Protein AF-A0A0J6T4A1-F1 (afdb_monomer_lite)

Foldseek 3Di:
DDLDDDPPLCVLQSVLQVVLCVVCVPAAEDTDALVCLVVSLVVCVVVVGLEYEQEAAASGLLSLQVSCVSCVVVNRQYEREYEAYHVDAREHDLDPSYAYEYEHAQLHPDDDSSHHHNYHYQHFAAQPPPPSSRSCQSVRPLNSVLSSVSRVDDPDDDPVSNVSSVVRNVD

pLDDT: mean 74.88, std 16.78, range [32.41, 94.25]

Sequence (171 aa):
MRGYGGTMTSSGIDEIGRKLQKQMPERPIMVGNWEDWEFFVADALANRAARVVLVGFSKGSEAAAQAAGELASRQIRVKVIGLDPFCMAPVVARLPEIEAINFYRNSCGSVADGTMAGAENVRLGDTGSGLSDHLAVQHDPAVQALVVEAALGGASDDPTREKRAQRLSRR

Organism: NCBI:txid1187852

Radius of gyration: 14.76 Å; chains: 1; bounding box: 34×33×44 Å

InterPro domains:
  IPR029058 Alpha/Beta hydrolase fold [SSF53474] (48-98)

Secondary structure (DSSP, 8-state):
------TGGGHHHHHHHHHHHHH-TTS-EEE--GGGHHHHHHHHHHTT-SEEEEEEEETHHHHHHHHHHHHHHTT-EEEEEEEEESSS--B----TTEEEEEEE--TT-SSS-S--BTSEEEEPPP---SS-HHHHTTT-HHHHHHHHHHHHS-TT--HHHHHHHHHHTT-

Structure (mmCIF, N/CA/C/O backbone):
data_AF-A0A0J6T4A1-F1
#
_entry.id   AF-A0A0J6T4A1-F1
#
loop_
_atom_site.group_PDB
_atom_site.id
_atom_site.type_symbol
_atom_site.label_atom_id
_atom_site.label_alt_id
_atom_site.label_comp_id
_atom_site.label_asym_id
_atom_site.label_entity_id
_atom_site.label_seq_id
_atom_site.pdbx_PDB_ins_code
_atom_site.Cartn_x
_atom_site.Cartn_y
_atom_site.Cartn_z
_atom_site.occupancy
_atom_site.B_iso_or_equiv
_atom_site.auth_seq_id
_atom_site.auth_comp_id
_atom_site.auth_asym_id
_atom_site.auth_atom_id
_atom_site.pdbx_PDB_model_num
ATOM 1 N N . MET A 1 1 ? 9.909 8.439 17.244 1.00 35.44 1 MET A N 1
ATOM 2 C CA . MET A 1 1 ? 9.821 7.056 16.729 1.00 35.44 1 MET A CA 1
ATOM 3 C C . MET A 1 1 ? 10.889 6.859 15.670 1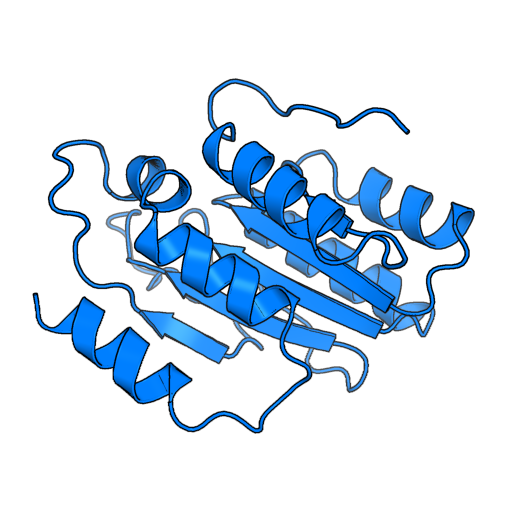.00 35.44 1 MET A C 1
ATOM 5 O O . MET A 1 1 ? 11.153 7.791 14.919 1.00 35.44 1 MET A O 1
ATOM 9 N N . ARG A 1 2 ? 11.558 5.703 15.675 1.00 32.41 2 ARG A N 1
ATOM 10 C CA . ARG A 1 2 ? 12.608 5.346 14.712 1.00 32.41 2 ARG A CA 1
ATOM 11 C C . ARG A 1 2 ? 11.931 4.905 13.413 1.00 32.41 2 ARG A C 1
ATOM 13 O O . ARG A 1 2 ? 11.117 3.993 13.450 1.00 32.41 2 ARG A O 1
ATOM 20 N N . GLY A 1 3 ? 12.247 5.559 12.295 1.00 32.62 3 GLY A N 1
ATOM 21 C CA . GLY A 1 3 ? 11.987 4.979 10.979 1.00 32.62 3 GLY A CA 1
ATOM 22 C C . GLY A 1 3 ? 12.895 3.764 10.842 1.00 32.62 3 GLY A C 1
ATOM 23 O O . GLY A 1 3 ? 14.116 3.914 10.902 1.00 32.62 3 GLY A O 1
ATOM 24 N N . TYR A 1 4 ? 12.310 2.574 10.777 1.00 43.16 4 TYR A N 1
ATOM 25 C CA . TYR A 1 4 ? 13.067 1.335 10.686 1.00 43.16 4 TYR A CA 1
ATOM 26 C C . TYR A 1 4 ? 13.262 0.993 9.215 1.00 43.16 4 TYR A C 1
ATOM 28 O O . TYR A 1 4 ? 12.321 0.643 8.515 1.00 43.16 4 TYR A O 1
ATOM 36 N N . GLY A 1 5 ? 14.498 1.192 8.756 1.00 36.66 5 GLY A N 1
ATOM 37 C CA . GLY A 1 5 ? 14.935 0.803 7.426 1.00 36.66 5 GLY A CA 1
ATOM 38 C C . GLY A 1 5 ? 15.086 -0.710 7.339 1.00 36.66 5 GLY A C 1
ATOM 39 O O . GLY A 1 5 ? 15.884 -1.300 8.070 1.00 36.66 5 GLY A O 1
ATOM 40 N N . GLY A 1 6 ? 14.346 -1.313 6.413 1.00 32.81 6 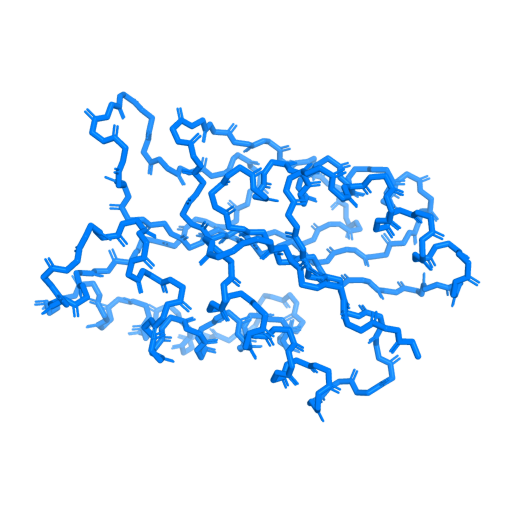GLY A N 1
ATOM 41 C CA . GLY A 1 6 ? 14.625 -2.649 5.906 1.00 32.81 6 GLY A CA 1
ATOM 42 C C . GLY A 1 6 ? 15.715 -2.570 4.838 1.00 32.81 6 GLY A C 1
ATOM 43 O O . GLY A 1 6 ? 15.598 -1.791 3.891 1.00 32.81 6 GLY A O 1
ATOM 44 N N . THR A 1 7 ? 16.773 -3.359 5.036 1.00 36.91 7 THR A N 1
ATOM 45 C CA . THR A 1 7 ? 17.846 -3.767 4.103 1.00 36.91 7 THR A CA 1
ATOM 46 C C . THR A 1 7 ? 17.653 -3.376 2.628 1.00 36.91 7 THR A C 1
ATOM 48 O O . THR A 1 7 ? 16.595 -3.613 2.073 1.00 36.91 7 THR A O 1
ATOM 51 N N . MET A 1 8 ? 18.707 -2.813 2.005 1.00 35.28 8 MET A N 1
ATOM 52 C CA . MET A 1 8 ? 18.929 -2.313 0.616 1.00 35.28 8 MET A CA 1
ATOM 53 C C . MET A 1 8 ? 17.868 -2.490 -0.506 1.00 35.28 8 MET A C 1
ATOM 55 O O . MET A 1 8 ? 17.843 -1.674 -1.423 1.00 35.28 8 MET A O 1
ATOM 59 N N . THR A 1 9 ? 16.994 -3.489 -0.471 1.00 51.19 9 THR A N 1
ATOM 60 C CA . THR A 1 9 ? 15.895 -3.756 -1.409 1.00 51.19 9 THR A CA 1
ATOM 61 C C . THR A 1 9 ? 14.603 -2.968 -1.153 1.00 51.19 9 THR A C 1
ATOM 63 O O . THR A 1 9 ? 13.646 -3.176 -1.891 1.00 51.19 9 THR A O 1
ATOM 66 N N . SER A 1 10 ? 14.546 -2.088 -0.148 1.00 63.91 10 SER A N 1
ATOM 67 C CA . SER A 1 10 ? 13.320 -1.353 0.251 1.00 63.91 10 SER A CA 1
ATOM 68 C C . SER A 1 10 ? 13.472 0.176 0.272 1.00 63.91 10 SER A C 1
ATOM 70 O O . SER A 1 10 ? 12.592 0.890 0.747 1.00 63.91 10 SER A O 1
ATOM 72 N N . SER A 1 11 ? 14.577 0.724 -0.240 1.00 74.69 11 SER A N 1
ATOM 73 C CA . SER A 1 11 ? 14.872 2.159 -0.082 1.00 74.69 11 SER A CA 1
ATOM 74 C C . SER A 1 11 ? 13.862 3.095 -0.772 1.00 74.69 11 SER A C 1
ATOM 76 O O . SER A 1 11 ? 13.644 4.215 -0.299 1.00 74.69 11 SER A O 1
ATOM 78 N N . GLY A 1 12 ? 13.203 2.641 -1.846 1.00 80.50 12 GLY A N 1
ATOM 79 C CA . GLY A 1 12 ? 12.102 3.373 -2.484 1.00 80.50 12 GLY A CA 1
ATOM 80 C C . GLY A 1 12 ? 10.832 3.382 -1.627 1.00 80.50 12 GLY A C 1
ATOM 81 O O . GLY A 1 12 ? 10.152 4.402 -1.504 1.00 80.50 12 GLY A O 1
ATOM 82 N N . ILE A 1 13 ? 10.568 2.274 -0.939 1.00 81.62 13 ILE A N 1
ATOM 83 C CA . ILE A 1 13 ? 9.475 2.146 0.027 1.00 81.62 13 ILE A CA 1
ATOM 84 C C . ILE A 1 13 ? 9.709 3.029 1.256 1.00 81.62 13 ILE A C 1
ATOM 86 O O . ILE A 1 13 ? 8.799 3.747 1.671 1.00 81.62 13 ILE A O 1
ATOM 90 N N . ASP A 1 14 ? 10.940 3.112 1.759 1.00 80.75 14 ASP A N 1
ATOM 91 C CA . ASP A 1 14 ? 11.283 4.049 2.834 1.00 80.75 14 ASP A CA 1
ATOM 92 C C . ASP A 1 14 ? 11.036 5.512 2.425 1.00 80.75 14 ASP A C 1
ATOM 94 O O . ASP A 1 14 ? 10.637 6.348 3.242 1.00 80.75 14 ASP A O 1
ATOM 98 N N . GLU A 1 15 ? 11.283 5.858 1.157 1.00 85.38 15 GLU A N 1
ATOM 99 C CA . GLU A 1 15 ? 10.997 7.194 0.635 1.00 85.38 15 GLU A CA 1
ATOM 100 C C . GLU A 1 15 ? 9.497 7.488 0.617 1.00 85.38 15 GLU A C 1
ATOM 102 O O . GLU A 1 15 ? 9.083 8.566 1.060 1.00 85.38 15 GLU A O 1
ATOM 107 N N . ILE A 1 16 ? 8.685 6.523 0.178 1.00 84.31 16 ILE A N 1
ATOM 108 C CA . ILE A 1 16 ? 7.224 6.598 0.269 1.00 84.31 16 ILE A CA 1
ATOM 109 C C . ILE A 1 16 ? 6.812 6.812 1.729 1.00 84.31 16 ILE A C 1
ATOM 111 O O . ILE A 1 16 ? 6.102 7.774 2.017 1.00 84.31 16 ILE A O 1
ATOM 115 N N . GLY A 1 17 ? 7.313 6.002 2.666 1.00 82.25 17 GLY A N 1
ATOM 116 C CA . GLY A 1 17 ? 7.008 6.143 4.092 1.00 82.25 17 GLY A CA 1
ATOM 117 C C . GLY A 1 17 ? 7.336 7.532 4.638 1.00 82.25 17 GLY A C 1
ATOM 118 O O . GLY A 1 17 ? 6.498 8.162 5.284 1.00 82.25 17 GLY A O 1
ATOM 119 N N . ARG A 1 18 ? 8.504 8.089 4.289 1.00 83.56 18 ARG A N 1
ATOM 120 C CA . ARG A 1 18 ? 8.868 9.471 4.655 1.00 83.56 18 ARG A CA 1
ATOM 121 C C . ARG A 1 18 ? 7.918 10.510 4.053 1.00 83.56 18 ARG A C 1
ATOM 123 O O . ARG A 1 18 ? 7.577 11.479 4.733 1.00 83.56 18 ARG A O 1
ATOM 130 N N . LYS A 1 19 ? 7.500 10.347 2.793 1.00 86.19 19 LYS A N 1
ATOM 131 C CA . LYS A 1 19 ? 6.536 11.249 2.131 1.00 86.19 19 LYS A CA 1
ATOM 132 C C . LYS A 1 19 ? 5.167 11.190 2.801 1.00 86.19 19 LYS A C 1
ATOM 134 O O . LYS A 1 19 ? 4.559 12.240 3.003 1.00 86.19 19 LYS A O 1
ATOM 139 N N . LEU A 1 20 ? 4.706 9.995 3.161 1.00 82.44 20 LEU A N 1
ATOM 140 C CA . LEU A 1 20 ? 3.438 9.778 3.853 1.00 82.44 20 LEU A CA 1
ATOM 141 C C . LEU A 1 20 ? 3.452 10.377 5.257 1.00 82.44 20 LEU A C 1
ATOM 143 O O . LEU A 1 20 ? 2.544 11.126 5.594 1.00 82.44 20 LEU A O 1
ATOM 147 N N . GLN A 1 21 ? 4.507 10.137 6.037 1.00 80.62 21 GLN A N 1
ATOM 148 C CA . GLN A 1 21 ? 4.629 10.687 7.388 1.00 80.62 21 GLN A CA 1
ATOM 149 C C . GLN A 1 21 ? 4.620 12.220 7.393 1.00 80.62 21 GLN A C 1
ATOM 151 O O . GLN A 1 21 ? 4.008 12.838 8.260 1.00 80.62 21 GLN A O 1
ATOM 156 N N . LYS A 1 22 ? 5.276 12.850 6.408 1.00 84.12 22 LYS A N 1
ATOM 157 C CA . LYS A 1 22 ? 5.247 14.312 6.247 1.00 84.12 22 LYS A CA 1
ATOM 158 C C . LYS A 1 22 ? 3.851 14.843 5.917 1.00 84.12 22 LYS A C 1
ATOM 160 O O . LYS A 1 22 ? 3.520 15.947 6.330 1.00 84.12 22 LYS A O 1
ATOM 165 N N . GLN A 1 23 ? 3.060 14.090 5.156 1.00 82.06 23 GLN A N 1
ATOM 166 C CA . GLN A 1 23 ? 1.739 14.516 4.683 1.00 82.06 23 GLN A CA 1
ATOM 167 C C . GLN A 1 23 ? 0.593 14.107 5.620 1.00 82.06 23 GLN A C 1
ATOM 169 O O . GLN A 1 23 ? -0.481 14.697 5.561 1.00 82.06 23 GLN A O 1
ATOM 174 N N . MET A 1 24 ? 0.809 13.122 6.494 1.00 76.00 24 MET A N 1
ATOM 175 C CA . MET A 1 24 ? -0.167 12.619 7.462 1.00 76.00 24 MET A CA 1
ATOM 176 C C . MET A 1 24 ? 0.464 12.469 8.857 1.00 76.00 24 MET A C 1
ATOM 178 O O . MET A 1 24 ? 0.522 11.356 9.377 1.00 76.00 24 MET A O 1
ATOM 182 N N . PRO A 1 25 ? 0.932 13.561 9.490 1.00 72.56 25 PRO A N 1
ATOM 183 C CA . PRO A 1 25 ? 1.643 13.477 10.768 1.00 72.56 25 PRO A CA 1
ATOM 184 C C . PRO A 1 25 ? 0.804 12.852 11.895 1.00 72.56 25 PRO A C 1
ATOM 186 O O . PRO A 1 25 ? 1.360 12.213 12.780 1.00 72.56 25 PRO A O 1
ATOM 189 N N . GLU A 1 26 ? -0.523 12.987 11.819 1.00 70.44 26 GLU A N 1
ATOM 190 C CA . GLU A 1 26 ? -1.487 12.497 12.815 1.00 70.44 26 GLU A CA 1
ATOM 191 C C . GLU A 1 26 ? -1.964 11.053 12.572 1.00 70.44 26 GLU A C 1
ATOM 193 O O . GLU A 1 26 ? -2.771 10.528 13.340 1.00 70.44 26 GLU A O 1
ATOM 198 N N . ARG A 1 27 ? -1.541 10.402 11.477 1.00 67.19 27 ARG A N 1
ATOM 199 C CA . ARG A 1 27 ? -1.928 9.015 11.179 1.00 67.19 27 ARG A CA 1
ATOM 200 C C . ARG A 1 27 ? -0.740 8.083 11.404 1.00 67.19 27 ARG A C 1
ATOM 202 O O . ARG A 1 27 ? 0.343 8.374 10.904 1.00 67.19 27 ARG A O 1
ATOM 209 N N . PRO A 1 28 ? -0.938 6.935 12.068 1.00 65.19 28 PRO A N 1
ATOM 210 C CA . PRO A 1 28 ? 0.045 5.862 12.067 1.00 65.19 28 PRO A CA 1
ATOM 211 C C . PRO A 1 28 ? 0.267 5.361 10.638 1.00 65.19 28 PRO A C 1
ATOM 213 O O . PRO A 1 28 ? -0.632 4.795 10.006 1.00 65.19 28 PRO A O 1
ATOM 216 N N . ILE A 1 29 ? 1.465 5.618 10.119 1.00 67.31 29 ILE A N 1
ATOM 217 C CA . ILE A 1 29 ? 1.916 5.145 8.816 1.00 67.31 29 ILE A CA 1
ATOM 218 C C . ILE A 1 29 ? 2.928 4.036 9.052 1.00 67.31 29 ILE A C 1
ATOM 220 O O . ILE A 1 29 ? 3.993 4.268 9.621 1.00 67.31 29 ILE A O 1
ATOM 224 N N . MET A 1 30 ? 2.593 2.836 8.592 1.00 67.25 30 MET A N 1
ATOM 225 C CA . MET A 1 30 ? 3.436 1.659 8.729 1.00 67.25 30 MET A CA 1
ATOM 226 C C . MET A 1 30 ? 3.921 1.234 7.360 1.00 67.25 30 MET A C 1
ATOM 228 O O . MET A 1 30 ? 3.157 0.900 6.454 1.00 67.25 30 MET A O 1
ATOM 232 N N . VAL A 1 31 ? 5.233 1.301 7.223 1.00 64.19 31 VAL A N 1
ATOM 233 C CA . VAL A 1 31 ? 5.957 0.965 6.013 1.00 64.19 31 VAL A CA 1
ATOM 234 C C . VAL A 1 31 ? 7.119 0.101 6.451 1.00 64.19 31 VAL A C 1
ATOM 236 O O . VAL A 1 31 ? 7.872 0.506 7.334 1.00 64.19 31 VAL A O 1
ATOM 239 N N . GLY A 1 32 ? 7.254 -1.081 5.869 1.00 56.94 32 GLY A N 1
ATOM 240 C CA . GLY A 1 32 ? 8.373 -1.951 6.197 1.00 56.94 32 GLY A CA 1
ATOM 241 C C . GLY A 1 32 ? 8.345 -3.259 5.428 1.00 56.94 32 GLY A C 1
ATOM 242 O O . GLY A 1 32 ? 7.634 -3.400 4.428 1.00 56.94 32 GLY A O 1
ATOM 243 N N . ASN A 1 33 ? 9.183 -4.188 5.872 1.00 59.19 33 ASN A N 1
ATOM 244 C CA . ASN A 1 33 ? 9.499 -5.395 5.131 1.00 59.19 33 ASN A CA 1
ATOM 245 C C . ASN A 1 33 ? 8.619 -6.577 5.569 1.00 59.19 33 ASN A C 1
ATOM 247 O O . ASN A 1 33 ? 7.850 -6.494 6.524 1.00 59.19 33 ASN A O 1
ATOM 251 N N . TRP A 1 34 ? 8.724 -7.697 4.855 1.00 58.28 34 TRP A N 1
ATOM 252 C CA . TRP A 1 34 ? 7.907 -8.885 5.094 1.00 58.28 34 TRP A CA 1
ATOM 253 C C . TRP A 1 34 ? 8.091 -9.506 6.491 1.00 58.28 34 TRP A C 1
ATOM 255 O O . TRP A 1 34 ? 7.171 -10.130 7.012 1.00 58.28 34 TRP A O 1
ATOM 265 N N . GLU A 1 35 ? 9.253 -9.304 7.113 1.00 63.31 35 GLU A N 1
ATOM 266 C CA . GLU A 1 35 ? 9.573 -9.799 8.461 1.00 63.31 35 GLU A CA 1
ATOM 267 C C . GLU A 1 35 ? 8.929 -8.954 9.577 1.00 63.31 35 GLU A C 1
ATOM 269 O O . GLU A 1 35 ? 8.868 -9.391 10.722 1.00 63.31 35 GLU A O 1
ATOM 274 N N . ASP A 1 36 ? 8.398 -7.770 9.252 1.00 68.00 36 ASP A N 1
ATOM 275 C CA . ASP A 1 36 ? 7.986 -6.767 10.241 1.00 68.00 36 ASP A CA 1
ATOM 276 C C . ASP A 1 36 ? 6.471 -6.758 10.523 1.00 68.00 36 ASP A C 1
ATOM 278 O O . ASP A 1 36 ? 5.966 -5.861 11.201 1.00 68.00 36 ASP A O 1
ATOM 282 N N . TRP A 1 37 ? 5.699 -7.728 10.019 1.00 70.56 37 TRP A N 1
ATOM 283 C CA . TRP A 1 37 ? 4.232 -7.671 10.119 1.00 70.56 37 TRP A CA 1
ATOM 284 C C . TRP A 1 37 ? 3.724 -7.712 11.569 1.00 70.56 37 TRP A C 1
ATOM 286 O O . TRP A 1 37 ? 2.830 -6.943 11.928 1.00 70.56 37 TRP A O 1
ATOM 296 N N . GLU A 1 38 ? 4.328 -8.545 12.425 1.00 77.94 38 GLU A N 1
ATOM 297 C CA . GLU A 1 38 ? 4.007 -8.601 13.860 1.00 77.94 38 GLU A CA 1
ATOM 298 C C . GLU A 1 38 ? 4.324 -7.268 14.546 1.00 77.94 38 GLU A C 1
ATOM 300 O O . GLU A 1 38 ? 3.588 -6.813 15.426 1.00 77.94 38 GLU A O 1
ATOM 305 N N . PHE A 1 39 ? 5.392 -6.600 14.100 1.00 72.81 39 PHE A N 1
ATOM 306 C CA . PHE A 1 39 ? 5.775 -5.285 14.593 1.00 72.81 39 PHE A CA 1
ATOM 307 C C . PHE A 1 39 ? 4.757 -4.209 14.190 1.00 72.81 39 PHE A C 1
ATOM 309 O O . PHE A 1 39 ? 4.389 -3.397 15.038 1.00 72.81 39 PHE A O 1
ATOM 316 N N . PHE A 1 40 ? 4.235 -4.223 12.956 1.00 69.50 40 PHE A N 1
ATOM 317 C CA . PHE A 1 40 ? 3.163 -3.298 12.549 1.00 69.50 40 PHE A CA 1
ATOM 318 C C . PHE A 1 40 ? 1.928 -3.447 13.433 1.00 69.50 40 PHE A C 1
ATOM 320 O O . PHE A 1 40 ? 1.374 -2.456 13.911 1.00 69.50 40 PHE A O 1
ATOM 327 N N . VAL A 1 41 ? 1.515 -4.690 13.692 1.00 80.94 41 VAL A N 1
ATOM 328 C CA . VAL A 1 41 ? 0.376 -4.969 14.569 1.00 80.94 41 VAL A CA 1
ATOM 329 C C . VAL A 1 41 ? 0.640 -4.418 15.970 1.00 80.94 41 VAL A C 1
ATOM 331 O O . VAL A 1 41 ? -0.179 -3.669 16.504 1.00 80.94 41 VAL A O 1
ATOM 334 N N . ALA A 1 42 ? 1.794 -4.742 16.558 1.00 82.00 42 ALA A N 1
ATOM 335 C CA . ALA A 1 42 ? 2.150 -4.299 17.901 1.00 82.00 42 ALA A CA 1
ATOM 336 C C . ALA A 1 42 ? 2.209 -2.766 18.022 1.00 82.00 42 ALA A C 1
ATOM 338 O O . ALA A 1 42 ? 1.650 -2.204 18.967 1.00 82.00 42 ALA A O 1
ATOM 339 N N . ASP A 1 43 ? 2.835 -2.081 17.062 1.00 74.25 43 ASP A N 1
ATOM 340 C CA . ASP A 1 43 ? 2.963 -0.624 17.071 1.00 74.25 43 ASP A CA 1
ATOM 341 C C . ASP A 1 43 ? 1.601 0.071 16.883 1.00 74.25 43 ASP A C 1
ATOM 343 O O . ASP A 1 43 ? 1.285 1.020 17.603 1.00 74.25 43 ASP A O 1
ATOM 347 N N . ALA A 1 44 ? 0.724 -0.443 16.014 1.00 76.31 44 ALA A N 1
ATOM 348 C CA . ALA A 1 44 ? -0.611 0.129 15.808 1.00 76.31 44 ALA A CA 1
ATOM 349 C C . ALA A 1 44 ? -1.450 0.075 17.086 1.00 76.31 44 ALA A C 1
ATOM 351 O O . ALA A 1 44 ? -2.162 1.025 17.426 1.00 76.31 44 ALA A O 1
ATOM 352 N N . LEU A 1 45 ? -1.337 -1.037 17.811 1.00 82.06 45 LEU A N 1
ATOM 353 C CA . LEU A 1 45 ? -2.047 -1.259 19.062 1.00 82.06 45 LEU A CA 1
ATOM 354 C C . LEU A 1 45 ? -1.483 -0.408 20.193 1.00 82.06 45 LEU A C 1
ATOM 356 O O . LEU A 1 45 ? -2.254 0.199 20.939 1.00 82.06 45 LEU A O 1
ATOM 360 N N . ALA A 1 46 ? -0.156 -0.313 20.296 1.00 79.81 46 ALA A N 1
ATOM 361 C CA . ALA A 1 46 ? 0.505 0.537 21.280 1.00 79.81 46 ALA A CA 1
ATOM 362 C C . ALA A 1 46 ? 0.106 2.012 21.115 1.00 79.81 46 ALA A C 1
ATOM 364 O O . ALA A 1 46 ? -0.118 2.708 22.105 1.00 79.81 46 ALA A O 1
ATOM 365 N N . ASN A 1 47 ? -0.067 2.466 19.871 1.00 71.81 47 ASN A N 1
ATOM 366 C CA . ASN A 1 47 ? -0.480 3.831 19.552 1.00 71.81 47 ASN A CA 1
ATOM 367 C C . ASN A 1 47 ? -2.008 4.038 19.541 1.00 71.81 47 ASN A C 1
ATOM 369 O O . ASN A 1 47 ? -2.463 5.132 19.210 1.00 71.81 47 ASN A O 1
ATOM 373 N N . ARG A 1 48 ? -2.813 3.023 19.904 1.00 73.19 48 ARG A N 1
ATOM 374 C CA . ARG A 1 48 ? -4.292 3.062 19.866 1.00 73.19 48 ARG A CA 1
ATOM 375 C C . ARG A 1 48 ? -4.829 3.612 18.540 1.00 73.19 48 ARG A C 1
ATOM 377 O O . ARG A 1 48 ? -5.745 4.437 18.513 1.00 73.19 48 ARG A O 1
ATOM 384 N N . ALA A 1 49 ? -4.226 3.178 17.439 1.00 70.81 49 ALA A N 1
ATOM 385 C CA . ALA A 1 49 ? -4.562 3.657 16.112 1.00 70.81 49 ALA A CA 1
ATOM 386 C C . ALA A 1 49 ? -6.042 3.390 15.792 1.00 70.81 49 ALA A C 1
ATOM 388 O O . ALA A 1 49 ? -6.487 2.248 15.813 1.00 70.81 49 ALA A O 1
ATOM 389 N N . ALA A 1 50 ? -6.801 4.426 15.427 1.00 72.44 50 ALA A N 1
ATOM 390 C CA . ALA A 1 50 ? -8.138 4.243 14.847 1.00 72.44 50 ALA A CA 1
ATOM 391 C C . ALA A 1 50 ? -8.074 3.888 13.348 1.00 72.44 50 ALA A C 1
ATOM 393 O O . ALA A 1 50 ? -9.028 3.354 12.777 1.00 72.44 50 ALA A O 1
ATOM 394 N N . ARG A 1 51 ? -6.951 4.217 12.696 1.00 79.94 51 ARG A N 1
ATOM 395 C CA . ARG A 1 51 ? -6.693 3.942 11.284 1.00 79.94 51 ARG A CA 1
ATOM 396 C C . ARG A 1 51 ? -5.203 3.730 11.033 1.00 79.94 51 ARG A C 1
ATOM 398 O O . ARG A 1 51 ? -4.395 4.475 11.578 1.00 79.94 51 ARG A O 1
ATOM 405 N N . VAL A 1 52 ? -4.869 2.781 10.164 1.00 84.38 52 VAL A N 1
ATOM 406 C CA . VAL A 1 52 ? -3.497 2.454 9.750 1.00 84.38 52 VAL A CA 1
ATOM 407 C C . VAL A 1 52 ? -3.412 2.418 8.226 1.00 84.38 52 VAL A C 1
ATOM 409 O O . VAL A 1 52 ? -4.344 1.967 7.557 1.00 84.38 52 VAL A O 1
ATOM 412 N N . VAL A 1 53 ? -2.295 2.889 7.671 1.00 86.44 53 VAL A N 1
ATOM 413 C CA . VAL A 1 53 ? -1.918 2.629 6.275 1.00 86.44 53 VAL A CA 1
ATOM 414 C C . VAL A 1 53 ? -0.730 1.675 6.274 1.00 86.44 53 VAL A C 1
ATOM 416 O O . VAL A 1 53 ? 0.290 1.987 6.886 1.00 86.44 53 VAL A O 1
ATOM 419 N N . LEU A 1 54 ? -0.878 0.545 5.586 1.00 88.00 54 LEU A N 1
ATOM 420 C CA . LEU A 1 54 ? 0.154 -0.460 5.366 1.00 88.00 54 LEU A CA 1
ATOM 421 C C . LEU A 1 54 ? 0.615 -0.378 3.913 1.00 88.00 54 LEU A C 1
ATOM 423 O O . LEU A 1 54 ? -0.198 -0.540 3.002 1.00 88.00 54 LEU A O 1
ATOM 427 N N . VAL A 1 55 ? 1.907 -0.148 3.693 1.00 88.06 55 VAL A N 1
ATOM 428 C CA . VAL A 1 55 ? 2.509 -0.190 2.352 1.00 88.06 55 VAL A CA 1
ATOM 429 C C . VAL A 1 55 ? 3.511 -1.332 2.300 1.00 88.06 55 VAL A C 1
ATOM 431 O O . VAL A 1 55 ? 4.477 -1.335 3.061 1.00 88.06 55 VAL A O 1
ATOM 434 N N . GLY A 1 56 ? 3.279 -2.286 1.401 1.00 88.25 56 GLY A N 1
ATOM 435 C CA . GLY A 1 56 ? 4.140 -3.447 1.202 1.00 88.25 56 GLY A CA 1
ATOM 436 C C . GLY A 1 56 ? 4.686 -3.497 -0.219 1.00 88.25 56 GLY A C 1
ATOM 437 O O . GLY A 1 56 ? 3.980 -3.155 -1.160 1.00 88.25 56 GLY A O 1
ATOM 438 N N . PHE A 1 57 ? 5.936 -3.926 -0.378 1.00 87.75 57 PHE A N 1
ATOM 439 C CA . PHE A 1 57 ? 6.557 -4.188 -1.679 1.00 87.75 57 PHE A CA 1
ATOM 440 C C . PHE A 1 57 ? 7.012 -5.636 -1.767 1.00 87.75 57 PHE A C 1
ATOM 442 O O . PHE A 1 57 ? 7.572 -6.142 -0.794 1.00 87.75 57 PHE A O 1
ATOM 449 N N . SER A 1 58 ? 6.846 -6.289 -2.922 1.00 87.31 58 SER A N 1
ATOM 450 C CA . SER A 1 58 ? 7.319 -7.664 -3.116 1.00 87.31 58 SER A CA 1
ATOM 451 C C . SER A 1 58 ? 6.712 -8.587 -2.043 1.00 87.31 58 SER A C 1
ATOM 453 O O . SER A 1 58 ? 5.494 -8.582 -1.853 1.00 87.31 58 SER A O 1
ATOM 455 N N . LYS A 1 59 ? 7.524 -9.334 -1.286 1.00 83.00 59 LYS A N 1
ATOM 456 C CA . LYS A 1 59 ? 7.061 -10.120 -0.124 1.00 83.00 59 LYS A CA 1
ATOM 457 C C . LYS A 1 59 ? 6.423 -9.265 0.978 1.00 83.00 59 LYS A C 1
ATOM 459 O O . LYS A 1 59 ? 5.564 -9.738 1.713 1.00 83.00 59 LYS A O 1
ATOM 464 N N . GLY A 1 60 ? 6.796 -7.991 1.092 1.00 85.75 60 GLY A N 1
ATOM 465 C CA . GLY A 1 60 ? 6.189 -7.053 2.039 1.00 85.75 60 GLY A CA 1
ATOM 466 C C . GLY A 1 60 ? 4.691 -6.838 1.794 1.00 85.75 60 GLY A C 1
ATOM 467 O O . GLY A 1 60 ? 3.956 -6.537 2.730 1.00 85.75 60 GLY A O 1
ATOM 468 N N . SER A 1 61 ? 4.206 -7.050 0.565 1.00 87.88 61 SER A N 1
ATOM 469 C CA . SER A 1 61 ? 2.769 -7.024 0.253 1.00 87.88 61 SER A CA 1
ATOM 470 C C . SER A 1 61 ? 1.995 -8.149 0.954 1.00 87.88 61 SER A C 1
ATOM 472 O O . SER A 1 61 ? 0.835 -7.960 1.314 1.00 87.88 61 SER A O 1
ATOM 474 N N . GLU A 1 62 ? 2.627 -9.302 1.188 1.00 86.75 62 GLU A N 1
ATOM 475 C CA . GLU A 1 62 ? 2.029 -10.413 1.941 1.00 86.75 62 GLU A CA 1
ATOM 476 C C . GLU A 1 62 ? 1.941 -10.084 3.430 1.00 86.75 62 GLU A C 1
ATOM 478 O O . GLU A 1 62 ? 0.885 -10.244 4.038 1.00 86.75 62 GLU A O 1
ATOM 483 N N . ALA A 1 63 ? 3.017 -9.538 3.995 1.00 85.75 63 ALA A N 1
ATOM 484 C CA . ALA A 1 63 ? 3.044 -9.046 5.369 1.00 85.75 63 ALA A CA 1
ATOM 485 C C . ALA A 1 63 ? 1.989 -7.965 5.624 1.00 85.75 63 ALA A C 1
ATOM 487 O O . ALA A 1 63 ? 1.272 -8.017 6.621 1.00 85.75 63 ALA A O 1
ATOM 488 N N . ALA A 1 64 ? 1.847 -7.010 4.700 1.00 87.81 64 ALA A N 1
ATOM 489 C CA . ALA A 1 64 ? 0.811 -5.989 4.782 1.00 87.81 64 ALA A CA 1
ATOM 490 C C . ALA A 1 64 ? -0.598 -6.609 4.762 1.00 87.81 64 ALA A C 1
ATOM 492 O O . ALA A 1 64 ? -1.456 -6.209 5.547 1.00 87.81 64 ALA A O 1
ATOM 493 N N . ALA A 1 65 ? -0.834 -7.617 3.916 1.00 90.00 65 ALA A N 1
ATOM 494 C CA . ALA A 1 65 ? -2.107 -8.333 3.877 1.00 90.00 65 ALA A CA 1
ATOM 495 C C . ALA A 1 65 ? -2.395 -9.103 5.182 1.00 90.00 65 ALA A C 1
ATOM 497 O O . ALA A 1 65 ? -3.517 -9.052 5.689 1.00 90.00 65 ALA A O 1
ATOM 498 N N . GLN A 1 66 ? -1.386 -9.766 5.758 1.00 89.50 66 GLN A N 1
ATOM 499 C CA . GLN A 1 66 ? -1.501 -10.489 7.030 1.00 89.50 66 GLN A CA 1
ATOM 500 C C . GLN A 1 66 ? -1.777 -9.542 8.205 1.00 89.50 66 GLN A C 1
ATOM 502 O O . GLN A 1 66 ? -2.749 -9.736 8.939 1.00 89.50 66 GLN A O 1
ATOM 507 N N . ALA A 1 67 ? -0.987 -8.473 8.341 1.00 88.69 67 ALA A N 1
ATOM 508 C CA . ALA A 1 67 ? -1.185 -7.464 9.378 1.00 88.69 67 ALA A CA 1
ATOM 509 C C . ALA A 1 67 ? -2.563 -6.794 9.269 1.00 88.69 67 ALA A C 1
ATOM 511 O O . ALA A 1 67 ? -3.185 -6.500 10.289 1.00 88.69 67 ALA A O 1
ATOM 512 N N . ALA A 1 68 ? -3.083 -6.596 8.053 1.00 91.62 68 ALA A N 1
ATOM 513 C CA . ALA A 1 68 ? -4.412 -6.027 7.860 1.00 91.62 68 ALA A CA 1
ATOM 514 C C . ALA A 1 68 ? -5.523 -6.884 8.471 1.00 91.62 68 ALA A C 1
ATOM 516 O O . ALA A 1 68 ? -6.415 -6.337 9.116 1.00 91.62 68 ALA A O 1
ATOM 517 N N . GLY A 1 69 ? -5.462 -8.208 8.303 1.00 91.31 69 GLY A N 1
ATOM 518 C CA . GLY A 1 69 ? -6.437 -9.122 8.902 1.00 91.31 69 GLY A CA 1
ATOM 519 C C . GLY A 1 69 ? -6.431 -9.053 10.430 1.00 91.31 69 GLY A C 1
ATOM 520 O O . GLY A 1 69 ? -7.489 -8.964 11.053 1.00 91.31 69 GLY A O 1
ATOM 521 N N . GLU A 1 70 ? -5.241 -9.018 11.027 1.00 91.12 70 GLU A N 1
ATOM 522 C CA . GLU A 1 70 ? -5.072 -8.949 12.481 1.00 91.12 70 GLU A CA 1
ATOM 523 C C . GLU A 1 70 ? -5.486 -7.590 13.068 1.00 91.12 70 GLU A C 1
ATOM 525 O O . GLU A 1 70 ? -6.079 -7.519 14.140 1.00 91.12 70 GLU A O 1
ATOM 530 N N . LEU A 1 71 ? -5.222 -6.488 12.366 1.00 89.50 71 LEU A N 1
ATOM 531 C CA . LEU A 1 71 ? -5.670 -5.160 12.789 1.00 89.50 71 LEU A CA 1
ATOM 532 C C . LEU A 1 71 ? -7.190 -5.000 12.647 1.00 89.50 71 LEU A C 1
ATOM 534 O O . LEU A 1 71 ? -7.845 -4.461 13.542 1.00 89.50 71 LEU A O 1
ATOM 538 N N . ALA A 1 72 ? -7.767 -5.511 11.559 1.00 91.06 72 ALA A N 1
ATOM 539 C CA . ALA A 1 72 ? -9.207 -5.467 11.328 1.00 91.06 72 ALA A CA 1
ATOM 540 C C . ALA A 1 72 ? -9.992 -6.295 12.354 1.00 91.06 72 ALA A C 1
ATOM 542 O O . ALA A 1 72 ? -11.039 -5.845 12.818 1.00 91.06 72 ALA A O 1
ATOM 543 N N . SER A 1 73 ? -9.469 -7.451 12.788 1.00 90.50 73 SER A N 1
ATOM 544 C CA . SER A 1 73 ? -10.086 -8.254 13.863 1.00 90.50 73 SER A CA 1
ATOM 545 C C . SER A 1 73 ? -10.193 -7.485 15.191 1.00 90.50 73 SER A C 1
ATOM 547 O O . SER A 1 73 ? -11.040 -7.786 16.032 1.00 90.50 73 SER A O 1
ATOM 549 N N . ARG A 1 74 ? -9.378 -6.435 15.345 1.00 89.12 74 ARG A N 1
ATOM 550 C CA . ARG A 1 74 ? -9.340 -5.513 16.486 1.00 89.12 74 ARG A CA 1
ATOM 551 C C . ARG A 1 74 ? -10.069 -4.192 16.213 1.00 89.12 74 ARG A C 1
ATOM 553 O O . ARG A 1 74 ? -9.875 -3.228 16.947 1.00 89.12 74 ARG A O 1
ATOM 560 N N . GLN A 1 75 ? -10.906 -4.148 15.173 1.00 88.88 75 GLN A N 1
ATOM 561 C CA . GLN A 1 75 ? -11.700 -2.986 14.749 1.00 88.88 75 GLN A CA 1
ATOM 562 C C . GLN A 1 75 ? -10.871 -1.759 14.332 1.00 88.88 75 GLN A C 1
ATOM 564 O O . GLN A 1 75 ? -11.375 -0.634 14.310 1.00 88.88 75 GLN A O 1
ATOM 569 N N . ILE A 1 76 ? -9.602 -1.956 13.971 1.00 87.44 76 ILE A N 1
ATOM 570 C CA . ILE A 1 76 ? -8.761 -0.895 13.417 1.00 87.44 76 ILE A CA 1
ATOM 571 C C . ILE A 1 76 ? -9.015 -0.833 11.914 1.00 87.44 76 ILE A C 1
ATOM 573 O O . ILE A 1 76 ? -8.909 -1.842 11.221 1.00 87.44 76 ILE A O 1
ATOM 577 N N . ARG A 1 77 ? -9.328 0.356 11.386 1.00 89.69 77 ARG A N 1
ATOM 578 C CA . ARG A 1 77 ? -9.485 0.535 9.935 1.00 89.69 77 ARG A CA 1
ATOM 579 C C . ARG A 1 77 ? -8.124 0.491 9.253 1.00 89.69 77 ARG A C 1
ATOM 581 O O . ARG A 1 77 ? -7.234 1.262 9.609 1.00 89.69 77 ARG A O 1
ATOM 588 N N . VAL A 1 78 ? -7.970 -0.342 8.236 1.00 89.69 78 VAL A N 1
ATOM 589 C CA . VAL A 1 78 ? -6.697 -0.550 7.547 1.00 89.69 78 VAL A CA 1
ATOM 590 C C . VAL A 1 78 ? -6.831 -0.188 6.081 1.00 89.69 78 VAL A C 1
ATOM 592 O O . VAL A 1 78 ? -7.756 -0.622 5.400 1.00 89.69 78 VAL A O 1
ATOM 595 N N . LYS A 1 79 ? -5.873 0.587 5.579 1.00 91.75 79 LYS A N 1
ATOM 596 C CA . LYS A 1 79 ? -5.646 0.731 4.146 1.00 91.75 79 LYS A CA 1
ATOM 597 C C . LYS A 1 79 ? -4.394 -0.037 3.748 1.00 91.75 79 LYS A C 1
ATOM 599 O O . LYS A 1 79 ? -3.313 0.296 4.220 1.00 91.75 79 LYS A O 1
ATOM 604 N N . VAL A 1 80 ? -4.538 -1.038 2.891 1.00 92.31 80 VAL A N 1
ATOM 605 C CA . VAL A 1 80 ? -3.446 -1.862 2.368 1.00 92.31 80 VAL A CA 1
ATOM 606 C C . VAL A 1 80 ? -3.077 -1.371 0.979 1.00 92.31 80 VAL A C 1
ATOM 608 O O . VAL A 1 80 ? -3.938 -1.243 0.108 1.00 92.31 80 VAL A O 1
ATOM 611 N N . ILE A 1 81 ? -1.796 -1.095 0.768 1.00 92.12 81 ILE A N 1
ATOM 612 C CA . ILE A 1 81 ? -1.248 -0.727 -0.532 1.00 92.12 81 ILE A CA 1
ATOM 613 C C . ILE A 1 81 ? -0.132 -1.711 -0.865 1.00 92.12 81 ILE A C 1
ATOM 615 O O . ILE A 1 81 ? 0.971 -1.622 -0.328 1.00 92.12 81 ILE A O 1
ATOM 619 N N . GLY A 1 82 ? -0.447 -2.666 -1.735 1.00 90.81 82 GLY A N 1
ATOM 620 C CA . GLY A 1 82 ? 0.526 -3.582 -2.313 1.00 90.81 82 GLY A CA 1
ATOM 621 C C . GLY A 1 82 ? 1.261 -2.928 -3.475 1.00 90.81 82 GLY A C 1
ATOM 622 O O . GLY A 1 82 ? 0.652 -2.245 -4.305 1.00 90.81 82 GLY A O 1
ATOM 623 N N . LEU A 1 83 ? 2.567 -3.152 -3.535 1.00 89.62 83 LEU A N 1
ATOM 624 C CA . LEU A 1 83 ? 3.411 -2.780 -4.653 1.00 89.62 83 LEU A CA 1
ATOM 625 C C . LEU A 1 83 ? 4.129 -4.023 -5.168 1.00 89.62 83 LEU A C 1
ATOM 627 O O . LEU A 1 83 ? 4.982 -4.591 -4.492 1.00 89.62 83 LEU A O 1
ATOM 631 N N . ASP A 1 84 ? 3.749 -4.432 -6.368 1.00 87.94 84 ASP A N 1
ATOM 632 C CA . ASP A 1 84 ? 4.314 -5.525 -7.148 1.00 87.94 84 ASP A CA 1
ATOM 633 C C . ASP A 1 84 ? 4.666 -6.760 -6.293 1.00 87.94 84 ASP A C 1
ATOM 635 O O . ASP A 1 84 ? 5.838 -7.010 -6.018 1.00 87.94 84 ASP A O 1
ATOM 639 N N . PRO A 1 85 ? 3.657 -7.498 -5.788 1.00 86.00 85 PRO A N 1
ATOM 640 C CA . PRO A 1 85 ? 3.846 -8.655 -4.917 1.00 86.00 85 PRO A CA 1
ATOM 641 C C . PRO A 1 85 ? 4.797 -9.710 -5.494 1.00 86.00 85 PRO A C 1
ATOM 643 O O . PRO A 1 85 ? 4.859 -9.930 -6.705 1.00 86.00 85 PRO A O 1
ATOM 646 N N . PHE A 1 86 ? 5.522 -10.403 -4.614 1.00 77.56 86 PHE A N 1
ATOM 647 C CA . PHE A 1 86 ? 6.500 -11.412 -5.018 1.00 77.56 86 PHE A CA 1
ATOM 648 C C . PHE A 1 86 ? 5.829 -12.711 -5.458 1.00 77.56 86 PHE A C 1
ATOM 650 O O . PHE A 1 86 ? 5.495 -13.515 -4.603 1.00 77.56 86 PHE A O 1
ATOM 657 N N . CYS A 1 87 ? 5.685 -12.948 -6.765 1.00 71.69 87 CYS A N 1
ATOM 658 C CA . CYS A 1 87 ? 5.396 -14.253 -7.404 1.00 71.69 87 CYS A CA 1
ATOM 659 C C . CYS A 1 87 ? 4.250 -15.081 -6.772 1.00 71.69 87 CYS A C 1
ATOM 661 O O . CYS A 1 87 ? 4.116 -16.280 -7.010 1.00 71.69 87 CYS A O 1
ATOM 663 N N . MET A 1 88 ? 3.439 -14.444 -5.944 1.00 71.38 88 MET A N 1
ATOM 664 C CA . MET A 1 88 ? 2.418 -14.996 -5.081 1.00 71.38 88 MET A CA 1
ATOM 665 C C . MET A 1 88 ? 1.249 -14.030 -5.167 1.00 71.38 88 MET A C 1
ATOM 667 O O . MET A 1 88 ? 1.431 -12.831 -5.389 1.00 71.38 88 MET A O 1
ATOM 671 N N . ALA A 1 89 ? 0.045 -14.565 -5.005 1.00 78.75 89 ALA A N 1
ATOM 672 C CA . ALA A 1 89 ? -1.168 -13.771 -4.956 1.00 78.75 89 ALA A CA 1
ATOM 673 C C . ALA A 1 89 ? -1.577 -13.588 -3.488 1.00 78.75 89 ALA A C 1
ATOM 675 O O . ALA A 1 89 ? -2.360 -14.402 -2.987 1.00 78.75 89 ALA A O 1
ATOM 676 N N . PRO A 1 90 ? -1.036 -12.584 -2.760 1.00 84.94 90 PRO A N 1
ATOM 677 C CA . PRO A 1 90 ? -1.480 -12.313 -1.403 1.00 84.94 90 PRO A CA 1
ATOM 678 C C . PRO A 1 90 ? -2.991 -12.117 -1.369 1.00 84.94 90 PRO A C 1
ATOM 680 O O . PRO A 1 90 ? -3.591 -11.570 -2.297 1.00 84.94 90 PRO A O 1
ATOM 683 N N . VAL A 1 91 ? -3.606 -12.573 -0.285 1.00 89.75 91 VAL A N 1
ATOM 684 C CA . VAL A 1 91 ? -5.049 -12.492 -0.085 1.00 89.75 91 VAL A CA 1
ATOM 685 C C . VAL A 1 91 ? -5.315 -11.541 1.065 1.00 89.75 91 VAL A C 1
ATOM 687 O O . VAL A 1 91 ? -4.837 -11.754 2.176 1.00 89.75 91 VAL A O 1
ATOM 690 N N . VAL A 1 92 ? -6.105 -10.508 0.801 1.00 91.31 92 VAL A N 1
ATOM 691 C CA . VAL A 1 92 ? -6.638 -9.614 1.825 1.00 91.31 92 VAL A CA 1
ATOM 692 C C . VAL A 1 92 ? -8.088 -9.997 2.095 1.00 91.31 92 VAL A C 1
ATOM 694 O O . VAL A 1 92 ? -8.877 -10.211 1.170 1.00 91.31 92 VAL A O 1
ATOM 697 N N . ALA A 1 93 ? -8.451 -10.096 3.373 1.00 89.75 93 ALA A N 1
ATOM 698 C CA . ALA A 1 93 ? -9.824 -10.372 3.768 1.00 89.75 93 ALA A CA 1
ATOM 699 C C . ALA A 1 93 ? -10.759 -9.232 3.321 1.00 89.75 93 ALA A C 1
ATOM 701 O O . ALA A 1 93 ? -10.452 -8.055 3.498 1.00 89.75 93 ALA A O 1
ATOM 702 N N . ARG A 1 94 ? -11.929 -9.576 2.766 1.00 89.06 94 ARG A N 1
ATOM 703 C CA . ARG A 1 94 ? -12.965 -8.600 2.384 1.00 89.06 94 ARG A CA 1
ATOM 704 C C . ARG A 1 94 ? -13.793 -8.201 3.605 1.00 89.06 94 ARG A C 1
ATOM 706 O O . ARG A 1 94 ? -14.934 -8.633 3.754 1.00 89.06 94 ARG A O 1
ATOM 713 N N . LEU A 1 95 ? -13.183 -7.419 4.487 1.00 90.50 95 LEU A N 1
ATOM 714 C CA . LEU A 1 95 ? -13.809 -6.867 5.687 1.00 90.50 95 LEU A CA 1
ATOM 715 C C . LEU A 1 95 ? -14.109 -5.375 5.482 1.00 90.50 95 LEU A C 1
ATOM 717 O O . LEU A 1 95 ? -13.332 -4.703 4.806 1.00 90.50 95 LEU A O 1
ATOM 721 N N . PRO A 1 96 ? -15.196 -4.829 6.057 1.00 88.75 96 PRO A N 1
ATOM 722 C CA . PRO A 1 96 ? -15.522 -3.406 5.928 1.00 88.75 96 PRO A CA 1
ATOM 723 C C . PRO A 1 96 ? -14.455 -2.481 6.539 1.00 88.75 96 PRO A C 1
ATOM 725 O O . PRO A 1 96 ? -14.370 -1.308 6.181 1.00 88.75 96 PRO A O 1
ATOM 728 N N . GLU A 1 97 ? -13.623 -2.997 7.443 1.00 91.50 97 GLU A N 1
ATOM 729 C CA . GLU A 1 97 ? -12.486 -2.295 8.032 1.00 91.50 97 GLU A CA 1
ATOM 730 C C . GLU A 1 97 ? -11.282 -2.205 7.087 1.00 91.50 97 GLU A C 1
ATOM 732 O O . GLU A 1 97 ? -10.392 -1.395 7.349 1.00 91.50 97 GLU A O 1
ATOM 737 N N . ILE A 1 98 ? -11.236 -3.005 6.014 1.00 93.31 98 ILE A N 1
ATOM 738 C CA . ILE A 1 98 ? -10.082 -3.096 5.119 1.00 93.31 98 ILE A CA 1
ATOM 739 C C . ILE A 1 98 ? -10.405 -2.510 3.744 1.00 93.31 98 ILE A C 1
ATOM 741 O O . ILE A 1 98 ? -11.265 -2.989 3.011 1.00 93.31 98 ILE A O 1
ATOM 745 N N . GLU A 1 99 ? -9.627 -1.504 3.360 1.00 93.81 99 GLU A N 1
ATOM 746 C CA . GLU A 1 99 ? -9.531 -1.013 1.989 1.00 93.81 99 GLU A CA 1
ATOM 747 C C . GLU A 1 99 ? -8.195 -1.483 1.411 1.00 93.81 99 GLU A C 1
ATOM 749 O O . GLU A 1 99 ? -7.153 -1.228 2.011 1.00 93.81 99 GLU A O 1
ATOM 754 N N . ALA A 1 100 ? -8.186 -2.148 0.258 1.00 93.69 100 ALA A N 1
ATOM 755 C CA . ALA A 1 100 ? -6.954 -2.665 -0.328 1.00 93.69 100 ALA A CA 1
ATOM 756 C C . ALA A 1 100 ? -6.822 -2.287 -1.802 1.00 93.69 100 ALA A C 1
ATOM 758 O O . ALA A 1 100 ? -7.750 -2.479 -2.587 1.00 93.69 100 ALA A O 1
ATOM 759 N N . ILE A 1 101 ? -5.642 -1.799 -2.178 1.00 94.25 101 ILE A N 1
ATOM 760 C CA . ILE A 1 101 ? -5.231 -1.589 -3.565 1.00 94.25 101 ILE A CA 1
ATOM 761 C C . ILE A 1 101 ? -3.862 -2.221 -3.798 1.00 94.25 101 ILE A C 1
ATOM 763 O O . ILE A 1 101 ? -2.990 -2.189 -2.935 1.00 94.25 101 ILE A O 1
ATOM 767 N N . ASN A 1 102 ? -3.665 -2.783 -4.980 1.00 92.19 102 ASN A N 1
ATOM 768 C CA . ASN A 1 102 ? -2.426 -3.396 -5.410 1.00 92.19 102 ASN A CA 1
ATOM 769 C C . ASN A 1 102 ? -1.990 -2.803 -6.749 1.00 92.19 102 ASN A C 1
ATOM 771 O O . ASN A 1 102 ? -2.710 -2.914 -7.740 1.00 92.19 102 ASN A O 1
ATOM 775 N N . PHE A 1 103 ? -0.810 -2.193 -6.779 1.00 90.56 103 PHE A N 1
ATOM 776 C CA . PHE A 1 103 ? -0.165 -1.725 -8.001 1.00 90.56 103 PHE A CA 1
ATOM 777 C C . PHE A 1 103 ? 0.843 -2.774 -8.455 1.00 90.56 103 PHE A C 1
ATOM 779 O O . PHE A 1 103 ? 1.763 -3.075 -7.705 1.00 90.56 103 PHE A O 1
ATOM 786 N N . TYR A 1 104 ? 0.702 -3.331 -9.654 1.00 87.75 104 TYR A N 1
ATOM 787 C CA . TYR A 1 104 ? 1.513 -4.479 -10.077 1.00 87.75 104 TYR A CA 1
ATOM 788 C C . TYR A 1 104 ? 1.940 -4.385 -11.535 1.00 87.75 104 TYR A C 1
ATOM 790 O O . TYR A 1 104 ? 1.273 -3.728 -12.335 1.00 87.75 104 TYR A O 1
ATOM 798 N N . ARG A 1 105 ? 3.032 -5.063 -11.902 1.00 79.06 105 ARG A N 1
ATOM 799 C CA . ARG A 1 105 ? 3.522 -5.064 -13.289 1.00 79.06 105 ARG A CA 1
ATOM 800 C C . ARG A 1 105 ? 3.696 -6.451 -13.916 1.00 79.06 105 ARG A C 1
ATOM 802 O O . ARG A 1 105 ? 3.695 -6.546 -15.140 1.00 79.06 105 ARG A O 1
ATOM 809 N N . ASN A 1 106 ? 3.695 -7.509 -13.099 1.00 68.69 106 ASN A N 1
ATOM 810 C CA . ASN A 1 106 ? 4.005 -8.902 -13.465 1.00 68.69 106 ASN A CA 1
ATOM 811 C C . ASN A 1 106 ? 5.513 -9.170 -13.622 1.00 68.69 106 ASN A C 1
ATOM 813 O O . ASN A 1 106 ? 5.992 -9.679 -14.633 1.00 68.69 106 ASN A O 1
ATOM 817 N N . SER A 1 107 ? 6.281 -8.825 -12.593 1.00 61.53 107 SER A N 1
ATOM 818 C CA . SER A 1 107 ? 7.747 -8.867 -12.639 1.00 61.53 107 SER A CA 1
ATOM 819 C C . SER A 1 107 ? 8.356 -10.241 -12.339 1.00 61.53 107 SER A C 1
ATOM 821 O O . SER A 1 107 ? 9.575 -10.387 -12.282 1.00 61.53 107 SER A O 1
ATOM 823 N N . CYS A 1 108 ? 7.515 -11.254 -12.128 1.00 59.94 108 CYS A N 1
ATOM 824 C CA . CYS A 1 108 ? 7.925 -12.568 -11.639 1.00 59.94 108 CYS A CA 1
ATOM 825 C C . CYS A 1 108 ? 7.990 -13.665 -12.706 1.00 59.94 108 CYS A C 1
ATOM 827 O O . CYS A 1 108 ? 8.298 -14.811 -12.373 1.00 59.94 108 CYS A O 1
ATOM 829 N N . GLY A 1 109 ? 7.700 -13.346 -13.973 1.00 52.38 109 GLY A N 1
ATOM 830 C CA . GLY A 1 109 ? 7.869 -14.264 -15.107 1.00 52.38 109 GLY A CA 1
ATOM 831 C C . GLY A 1 109 ? 7.134 -15.611 -14.995 1.00 52.38 109 GLY A C 1
ATOM 832 O O . GLY A 1 109 ? 7.427 -16.520 -15.767 1.00 52.38 109 GLY A O 1
ATOM 833 N N . SER A 1 110 ? 6.209 -15.772 -14.042 1.00 49.03 110 SER A N 1
ATOM 834 C CA . SER A 1 110 ? 5.510 -17.022 -13.730 1.00 49.03 110 SER A CA 1
ATOM 835 C C . SER A 1 110 ? 4.017 -16.785 -13.469 1.00 49.03 110 SER A C 1
ATOM 837 O O . SER A 1 110 ? 3.586 -15.667 -13.217 1.00 49.03 110 SER A O 1
ATOM 839 N N . VAL A 1 111 ? 3.255 -17.878 -13.580 1.00 45.09 111 VAL A N 1
ATOM 840 C CA . VAL A 1 111 ? 1.793 -18.107 -13.701 1.00 45.09 111 VAL A CA 1
ATOM 841 C C . VAL A 1 111 ? 0.785 -17.268 -12.889 1.00 45.09 111 VAL A C 1
ATOM 843 O O . VAL A 1 111 ? -0.411 -17.431 -13.116 1.00 45.09 111 VAL A O 1
ATOM 846 N N . ALA A 1 112 ? 1.199 -16.396 -11.971 1.00 57.06 112 ALA A N 1
ATOM 847 C CA . ALA A 1 112 ? 0.292 -15.539 -11.207 1.00 57.06 112 ALA A CA 1
ATOM 848 C C . ALA A 1 112 ? 0.553 -14.070 -11.559 1.00 57.06 112 ALA A C 1
ATOM 850 O O . ALA A 1 112 ? 1.669 -13.590 -11.382 1.00 57.06 112 ALA A O 1
ATOM 851 N N . ASP A 1 113 ? -0.481 -13.356 -12.012 1.00 65.38 113 ASP A N 1
ATOM 852 C CA . ASP A 1 113 ? -0.417 -12.005 -12.599 1.00 65.38 113 ASP A CA 1
ATOM 853 C C . ASP A 1 113 ? 0.078 -10.884 -11.652 1.00 65.38 113 ASP A C 1
ATOM 855 O O . ASP A 1 113 ? -0.126 -9.710 -11.934 1.00 65.38 113 ASP A O 1
ATOM 859 N N . GLY A 1 114 ? 0.714 -11.188 -10.515 1.00 75.06 114 GLY A N 1
ATOM 860 C CA . GLY A 1 114 ? 1.129 -10.193 -9.516 1.00 75.06 114 GLY A CA 1
ATOM 861 C C . GLY A 1 114 ? -0.056 -9.522 -8.812 1.00 75.06 114 GLY A C 1
ATOM 862 O O . GLY A 1 114 ? 0.085 -8.461 -8.205 1.00 75.06 114 GLY A O 1
ATOM 863 N N . THR A 1 115 ? -1.247 -10.113 -8.907 1.00 86.38 115 THR A N 1
ATOM 864 C CA . THR A 1 115 ? -2.475 -9.582 -8.313 1.00 86.38 115 THR A CA 1
ATOM 865 C C . THR A 1 115 ? -2.603 -9.946 -6.838 1.00 86.38 115 THR A C 1
ATOM 867 O O . THR A 1 115 ? -2.214 -11.035 -6.428 1.00 86.38 115 THR A O 1
ATOM 870 N N . MET A 1 116 ? -3.261 -9.088 -6.064 1.00 88.62 116 MET A N 1
ATOM 871 C CA . MET A 1 116 ? -3.652 -9.344 -4.680 1.00 88.62 116 MET A CA 1
ATOM 872 C C . MET A 1 116 ? -5.159 -9.618 -4.623 1.00 88.62 116 MET A C 1
ATOM 874 O O . MET A 1 116 ? -5.976 -8.764 -4.984 1.00 88.62 116 MET A O 1
ATOM 878 N N . ALA A 1 117 ? -5.553 -10.814 -4.193 1.00 90.31 117 ALA A N 1
ATOM 879 C CA . ALA A 1 117 ? -6.960 -11.167 -4.070 1.00 90.31 117 ALA A CA 1
ATOM 880 C C . ALA A 1 117 ? -7.617 -10.346 -2.951 1.00 90.31 117 ALA A C 1
ATOM 882 O O . ALA A 1 117 ? -7.050 -10.172 -1.877 1.00 90.31 117 ALA A O 1
ATOM 883 N N . GLY A 1 118 ? -8.825 -9.837 -3.204 1.00 90.69 118 GLY A N 1
ATOM 884 C CA . GLY A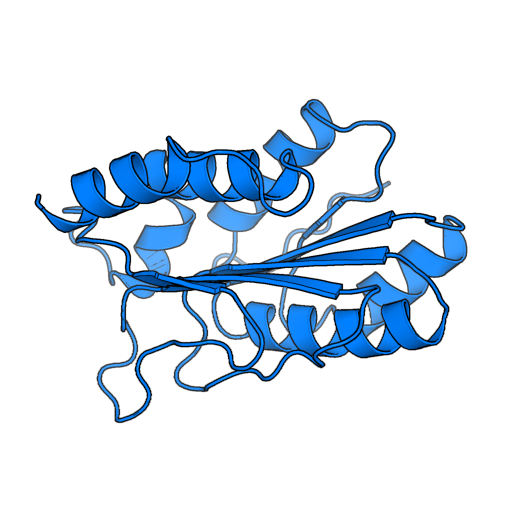 1 118 ? -9.524 -8.960 -2.257 1.00 90.69 118 GLY A CA 1
ATOM 885 C C . GLY A 1 118 ? -9.149 -7.478 -2.357 1.00 90.69 118 GLY A C 1
ATOM 886 O O . GLY A 1 118 ? -9.806 -6.671 -1.710 1.00 90.69 118 GLY A O 1
ATOM 887 N N . ALA A 1 119 ? -8.179 -7.114 -3.203 1.00 92.81 119 ALA A N 1
ATOM 888 C CA . ALA A 1 119 ? -7.803 -5.730 -3.480 1.00 92.81 119 ALA A CA 1
ATOM 889 C C . ALA A 1 119 ? -8.320 -5.230 -4.843 1.00 92.81 119 ALA A C 1
ATOM 891 O O . ALA A 1 119 ? -8.575 -6.013 -5.764 1.00 92.81 119 ALA A O 1
ATOM 892 N N . GLU A 1 120 ? -8.410 -3.909 -4.993 1.00 93.44 120 GLU A N 1
ATOM 893 C CA . GLU A 1 120 ? -8.418 -3.240 -6.297 1.00 93.44 120 GLU A CA 1
ATOM 894 C C . GLU A 1 120 ? -7.048 -3.460 -6.962 1.00 93.44 120 GLU A C 1
ATOM 896 O O . GLU A 1 120 ? -6.021 -3.105 -6.393 1.00 93.44 120 GLU A O 1
ATOM 901 N N . ASN A 1 121 ? -7.001 -4.065 -8.148 1.00 89.44 121 ASN A N 1
ATOM 902 C CA . ASN A 1 121 ? -5.743 -4.394 -8.822 1.00 89.44 121 ASN A CA 1
ATOM 903 C C . ASN A 1 121 ? -5.494 -3.439 -9.994 1.00 89.44 121 ASN A C 1
ATOM 905 O O . ASN A 1 121 ? -6.216 -3.469 -10.989 1.00 89.44 121 ASN A O 1
ATOM 909 N N . VAL A 1 122 ? -4.436 -2.636 -9.899 1.00 89.75 122 VAL A N 1
ATOM 910 C CA . VAL A 1 122 ? -4.034 -1.645 -10.899 1.00 89.75 122 VAL A CA 1
ATOM 911 C C . VAL A 1 122 ? -2.736 -2.080 -11.568 1.00 89.75 122 VAL A C 1
ATOM 913 O O . VAL A 1 122 ? -1.670 -2.089 -10.951 1.00 89.75 122 VAL A O 1
ATOM 916 N N . ARG A 1 123 ? -2.820 -2.411 -12.858 1.00 86.25 123 ARG A N 1
ATOM 917 C CA . ARG A 1 123 ? -1.641 -2.755 -13.654 1.00 86.25 123 ARG A CA 1
ATOM 918 C C . ARG A 1 123 ? -0.858 -1.493 -14.019 1.00 86.25 123 ARG A C 1
ATOM 920 O O . ARG A 1 123 ? -1.422 -0.545 -14.563 1.00 86.25 123 ARG A O 1
ATOM 927 N N . LEU A 1 124 ? 0.439 -1.497 -13.749 1.00 85.31 124 LEU A N 1
ATOM 928 C CA . LEU A 1 124 ? 1.383 -0.458 -14.145 1.00 85.31 124 LEU A CA 1
ATOM 929 C C . LEU A 1 124 ? 1.875 -0.732 -15.583 1.00 85.31 124 LEU A C 1
ATOM 931 O O . LEU A 1 124 ? 2.069 -1.887 -15.954 1.00 85.31 124 LEU A O 1
ATOM 935 N N . GLY A 1 125 ? 2.064 0.313 -16.398 1.00 78.31 125 GLY A N 1
ATOM 936 C CA . GLY A 1 125 ? 2.859 0.224 -17.645 1.00 78.31 125 GLY A CA 1
ATOM 937 C C . GLY A 1 125 ? 4.350 0.320 -17.340 1.00 78.31 125 GLY A C 1
ATOM 938 O O . GLY A 1 125 ? 4.655 0.581 -16.183 1.00 78.31 125 GLY A O 1
ATOM 939 N N . ASP A 1 126 ? 5.245 0.125 -18.313 1.00 69.94 126 ASP A N 1
ATOM 940 C CA . ASP A 1 126 ? 6.710 0.003 -18.140 1.00 69.94 126 ASP A CA 1
ATOM 941 C C . ASP A 1 126 ? 7.398 1.273 -17.571 1.00 69.94 126 ASP A C 1
ATOM 943 O O . ASP A 1 126 ? 6.921 2.391 -17.742 1.00 69.94 126 ASP A O 1
ATOM 947 N N . THR A 1 127 ? 8.520 1.126 -16.840 1.00 64.31 127 THR A N 1
ATOM 948 C CA . THR A 1 127 ? 9.230 2.243 -16.148 1.00 64.31 127 THR A CA 1
ATOM 949 C C . THR A 1 127 ? 10.253 2.871 -17.088 1.00 64.31 127 THR A C 1
ATOM 951 O O . THR A 1 127 ? 10.779 3.944 -16.802 1.00 64.31 127 THR A O 1
ATOM 954 N N . GLY A 1 128 ? 10.617 2.168 -18.168 1.00 60.06 128 GLY A N 1
ATOM 955 C CA . GLY A 1 128 ? 11.704 2.555 -19.068 1.00 60.06 128 GLY A CA 1
ATOM 956 C C . GLY A 1 128 ? 13.082 2.626 -18.393 1.00 60.06 128 GLY A C 1
ATOM 957 O O . GLY A 1 128 ? 14.003 3.207 -18.957 1.00 60.06 128 GLY A O 1
ATOM 958 N N . SER A 1 129 ? 13.242 2.074 -17.182 1.00 56.31 129 SER A N 1
ATOM 959 C CA . SER A 1 129 ? 14.397 2.327 -16.305 1.00 56.31 129 SER A CA 1
ATOM 960 C C . SER A 1 129 ? 15.598 1.399 -16.512 1.00 56.31 129 SER A C 1
ATOM 962 O O . SER A 1 129 ? 16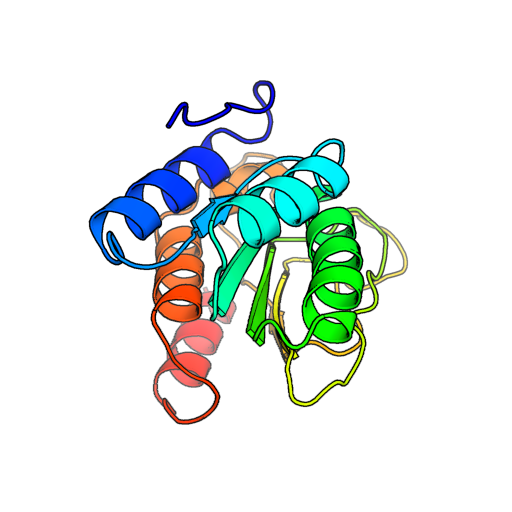.625 1.603 -15.872 1.00 56.31 129 SER A O 1
ATOM 964 N N . GLY A 1 130 ? 15.483 0.341 -17.322 1.00 49.34 130 GLY A N 1
ATOM 965 C CA . GLY A 1 130 ? 16.569 -0.620 -17.597 1.00 49.34 130 GLY A CA 1
ATOM 966 C C . GLY A 1 130 ? 17.024 -1.504 -16.417 1.00 49.34 130 GLY A C 1
ATOM 967 O O . GLY A 1 130 ? 17.757 -2.466 -16.625 1.00 49.34 130 GLY A O 1
ATOM 968 N N . LEU A 1 131 ? 16.598 -1.208 -15.185 1.00 53.25 131 LEU A N 1
ATOM 969 C CA . LEU A 1 131 ? 16.656 -2.098 -14.017 1.00 53.25 131 LEU A CA 1
ATOM 970 C C . LEU A 1 131 ? 15.616 -3.227 -14.142 1.00 53.25 131 LEU A C 1
ATOM 972 O O . LEU A 1 131 ? 14.647 -3.070 -14.879 1.00 53.25 131 LEU A O 1
ATOM 976 N N . SER A 1 132 ? 15.772 -4.323 -13.382 1.00 62.69 132 SER A N 1
ATOM 977 C CA . SER A 1 132 ? 14.678 -5.297 -13.204 1.00 62.69 132 SER A CA 1
ATOM 978 C C . SER A 1 132 ? 13.417 -4.537 -12.795 1.00 62.69 132 SER A C 1
ATOM 980 O O . SER A 1 132 ? 13.437 -3.847 -11.771 1.00 62.69 132 SER A O 1
ATOM 982 N N . ASP A 1 133 ? 12.356 -4.637 -13.602 1.00 73.06 133 ASP A N 1
ATOM 983 C CA . ASP A 1 133 ? 11.115 -3.871 -13.429 1.00 73.06 133 ASP A CA 1
ATOM 984 C C . ASP A 1 133 ? 10.556 -3.994 -12.008 1.00 73.06 133 ASP A C 1
ATOM 986 O O . ASP A 1 133 ? 10.049 -3.017 -11.461 1.00 73.06 133 ASP A O 1
ATOM 990 N N . HIS A 1 134 ? 10.770 -5.149 -11.368 1.00 80.56 134 HIS A N 1
ATOM 991 C CA . HIS A 1 134 ? 10.422 -5.393 -9.972 1.00 80.56 134 HIS A CA 1
ATOM 992 C C . HIS A 1 134 ? 11.098 -4.412 -9.010 1.00 80.56 134 HIS A C 1
ATOM 994 O O . HIS A 1 134 ? 10.448 -3.790 -8.182 1.00 80.56 134 HIS A O 1
ATOM 1000 N N . LEU A 1 135 ? 12.421 -4.255 -9.098 1.00 79.12 135 LEU A N 1
ATOM 1001 C CA . LEU A 1 135 ? 13.168 -3.380 -8.190 1.00 79.12 135 LEU A CA 1
ATOM 1002 C C . LEU A 1 135 ? 13.024 -1.910 -8.580 1.00 79.12 135 LEU A C 1
ATOM 1004 O O . LEU A 1 135 ? 13.083 -1.041 -7.714 1.00 79.12 135 LEU A O 1
ATOM 1008 N N . ALA A 1 136 ? 12.823 -1.625 -9.865 1.00 80.56 136 ALA A N 1
ATOM 1009 C CA . ALA A 1 136 ? 12.654 -0.268 -10.363 1.00 80.56 136 ALA A CA 1
ATOM 1010 C C . ALA A 1 136 ? 11.364 0.397 -9.875 1.00 80.56 136 ALA A C 1
ATOM 1012 O O . ALA A 1 136 ? 11.333 1.608 -9.658 1.00 80.56 136 ALA A O 1
ATOM 1013 N N . VAL A 1 137 ? 10.299 -0.387 -9.701 1.00 82.56 137 VAL A N 1
ATOM 1014 C CA . VAL A 1 137 ? 8.944 0.129 -9.485 1.00 82.56 137 VAL A CA 1
ATOM 1015 C C . VAL A 1 137 ? 8.814 0.972 -8.210 1.00 82.56 137 VAL A C 1
ATOM 1017 O O . VAL A 1 137 ? 8.115 1.979 -8.206 1.00 82.56 137 VAL A O 1
ATOM 1020 N N . GLN A 1 138 ? 9.544 0.631 -7.144 1.00 85.38 138 GLN A N 1
ATOM 1021 C CA . GLN A 1 138 ? 9.552 1.404 -5.893 1.00 85.38 138 GLN A CA 1
ATOM 1022 C C . GLN A 1 138 ? 10.329 2.727 -5.993 1.00 85.38 138 GLN A C 1
ATOM 1024 O O . GLN A 1 138 ? 10.197 3.589 -5.123 1.00 85.38 138 GLN A O 1
ATOM 1029 N N . HIS A 1 139 ? 11.140 2.895 -7.038 1.00 85.31 139 HIS A N 1
ATOM 1030 C CA . HIS A 1 139 ? 11.929 4.098 -7.298 1.00 85.31 139 HIS A CA 1
ATOM 1031 C C . HIS A 1 139 ? 11.318 4.998 -8.371 1.00 85.31 139 HIS A C 1
ATOM 1033 O O . HIS A 1 139 ? 11.760 6.135 -8.521 1.00 85.31 139 HIS A O 1
ATOM 1039 N N . ASP A 1 140 ? 10.308 4.523 -9.100 1.00 85.44 140 ASP A N 1
ATOM 1040 C CA . ASP A 1 140 ? 9.617 5.329 -10.097 1.00 85.44 140 ASP A CA 1
ATOM 1041 C C . ASP A 1 140 ? 8.816 6.451 -9.406 1.00 85.44 140 ASP A C 1
ATOM 1043 O O . ASP A 1 140 ? 7.882 6.169 -8.644 1.00 85.44 140 ASP A O 1
ATOM 1047 N N . PRO A 1 141 ? 9.125 7.736 -9.668 1.00 87.19 141 PRO A N 1
ATOM 1048 C CA . PRO A 1 141 ? 8.428 8.851 -9.035 1.00 87.19 141 PRO A CA 1
ATOM 1049 C C . PRO A 1 141 ? 6.920 8.877 -9.313 1.00 87.19 141 PRO A C 1
ATOM 1051 O O . PRO A 1 141 ? 6.152 9.306 -8.451 1.00 87.19 141 PRO A O 1
ATOM 1054 N N . ALA A 1 142 ? 6.483 8.425 -10.492 1.00 85.62 142 ALA A N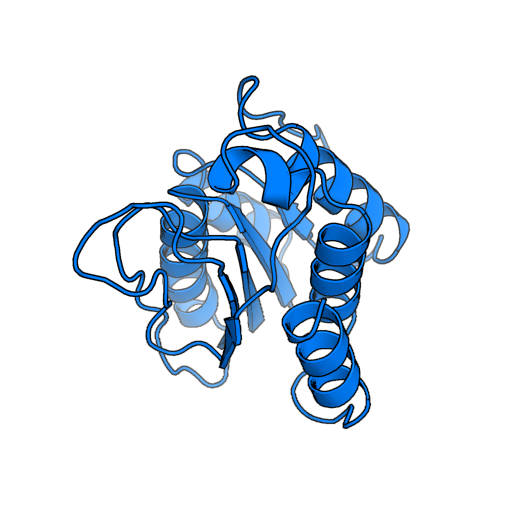 1
ATOM 1055 C CA . ALA A 1 142 ? 5.069 8.347 -10.838 1.00 85.62 142 ALA A CA 1
ATOM 1056 C C . ALA A 1 142 ? 4.367 7.250 -10.029 1.00 85.62 142 ALA A C 1
ATOM 1058 O O . ALA A 1 142 ? 3.266 7.474 -9.526 1.00 85.62 142 ALA A O 1
ATOM 1059 N N . VAL A 1 143 ? 5.018 6.102 -9.829 1.00 88.06 143 VAL A N 1
ATOM 1060 C CA . VAL A 1 143 ? 4.487 5.036 -8.965 1.00 88.06 143 VAL A CA 1
ATOM 1061 C C . VAL A 1 143 ? 4.439 5.489 -7.510 1.00 88.06 143 VAL A C 1
ATOM 1063 O O . VAL A 1 143 ? 3.409 5.338 -6.855 1.00 88.06 143 VAL A O 1
ATOM 1066 N N . GLN A 1 144 ? 5.510 6.100 -7.000 1.00 88.88 144 GLN A N 1
ATOM 1067 C CA . GLN A 1 144 ? 5.514 6.631 -5.637 1.00 88.88 144 GLN A CA 1
ATOM 1068 C C . GLN A 1 144 ? 4.389 7.657 -5.432 1.00 88.88 144 GLN A C 1
ATOM 1070 O O . GLN A 1 144 ? 3.736 7.647 -4.390 1.00 88.88 144 GLN A O 1
ATOM 1075 N N . ALA A 1 145 ? 4.124 8.518 -6.422 1.00 87.62 145 ALA A N 1
ATOM 1076 C CA . ALA A 1 145 ? 3.010 9.461 -6.373 1.00 87.62 145 ALA A CA 1
ATOM 1077 C C . ALA A 1 145 ? 1.649 8.748 -6.309 1.00 87.62 145 ALA A C 1
ATOM 1079 O O . ALA A 1 145 ? 0.815 9.139 -5.497 1.00 87.62 145 ALA A O 1
ATOM 1080 N N . LEU A 1 146 ? 1.445 7.675 -7.082 1.00 88.56 146 LEU A N 1
ATOM 1081 C CA . LEU A 1 146 ? 0.224 6.861 -7.020 1.00 88.56 146 LEU A CA 1
ATOM 1082 C C . LEU A 1 146 ? 0.034 6.193 -5.655 1.00 88.56 146 LEU A C 1
ATOM 1084 O O . LEU A 1 146 ? -1.079 6.186 -5.131 1.00 88.56 146 LEU A O 1
ATOM 1088 N N . VAL A 1 147 ? 1.102 5.651 -5.064 1.00 89.25 147 VAL A N 1
ATOM 1089 C CA . VAL A 1 147 ? 1.060 5.048 -3.722 1.00 89.25 147 VAL A CA 1
ATOM 1090 C C . VAL A 1 147 ? 0.739 6.105 -2.665 1.00 89.25 147 VAL A C 1
ATOM 1092 O O . VAL A 1 147 ? -0.077 5.870 -1.774 1.00 89.25 147 VAL A O 1
ATOM 1095 N N . VAL A 1 148 ? 1.331 7.294 -2.775 1.00 88.06 148 VAL A N 1
ATOM 1096 C CA . VAL A 1 148 ? 1.042 8.409 -1.869 1.00 88.06 148 VAL A CA 1
ATOM 1097 C C . VAL A 1 148 ? -0.403 8.883 -2.007 1.00 88.06 148 VAL A C 1
ATOM 1099 O O . VAL A 1 148 ? -1.103 9.007 -1.006 1.00 88.06 148 VAL A O 1
ATOM 1102 N N . GLU A 1 149 ? -0.880 9.088 -3.232 1.00 88.06 149 GLU A N 1
ATOM 1103 C CA . GLU A 1 149 ? -2.269 9.458 -3.518 1.00 88.06 149 GLU A CA 1
ATOM 1104 C C . GLU A 1 149 ? -3.241 8.400 -2.986 1.00 88.06 149 GLU A C 1
ATOM 1106 O O . GLU A 1 149 ? -4.225 8.735 -2.326 1.00 88.06 149 GLU A O 1
ATOM 1111 N N . ALA A 1 150 ? -2.922 7.117 -3.188 1.00 89.00 150 ALA A N 1
ATOM 1112 C CA . ALA A 1 150 ? -3.668 6.009 -2.617 1.00 89.00 150 ALA A CA 1
ATOM 1113 C C . ALA A 1 150 ? -3.770 6.144 -1.100 1.00 89.00 150 ALA A C 1
ATOM 1115 O O . ALA A 1 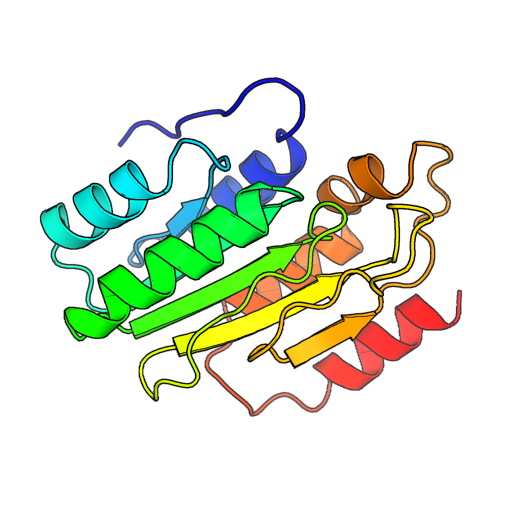150 ? -4.869 6.124 -0.565 1.00 89.00 150 ALA A O 1
ATOM 1116 N N . ALA A 1 151 ? -2.653 6.316 -0.401 1.00 86.44 151 ALA A N 1
ATOM 1117 C CA . ALA A 1 151 ? -2.635 6.411 1.054 1.00 86.44 151 ALA A CA 1
ATOM 1118 C C . ALA A 1 151 ? -3.409 7.623 1.600 1.00 86.44 151 ALA A C 1
ATOM 1120 O O . ALA A 1 151 ? -4.025 7.535 2.665 1.00 86.44 151 ALA A O 1
ATOM 1121 N N . LEU A 1 152 ? -3.383 8.748 0.878 1.00 84.19 152 LEU A N 1
ATOM 1122 C CA . LEU A 1 152 ? -4.075 9.979 1.260 1.00 84.19 152 LEU A CA 1
ATOM 1123 C C . LEU A 1 152 ? -5.585 9.898 1.020 1.00 84.19 152 LEU A C 1
ATOM 1125 O O . LEU A 1 152 ? -6.361 10.381 1.851 1.00 84.19 152 LEU A O 1
ATOM 1129 N N . GLY A 1 153 ? -5.998 9.272 -0.084 1.00 76.25 153 GLY A N 1
ATOM 1130 C CA . GLY A 1 153 ? -7.401 9.081 -0.433 1.00 76.25 153 GLY A CA 1
ATOM 1131 C C . GLY A 1 153 ? -8.133 8.203 0.585 1.00 76.25 153 GLY A C 1
ATOM 1132 O O . GLY A 1 153 ? -7.647 7.144 0.987 1.00 76.25 153 GLY A O 1
ATOM 1133 N N . GLY A 1 154 ? -9.322 8.630 1.012 1.00 50.12 154 GLY A N 1
ATOM 1134 C CA . GLY A 1 154 ? -10.321 7.717 1.571 1.00 50.12 154 GLY A CA 1
ATOM 1135 C C . GLY A 1 154 ? -11.007 6.954 0.439 1.00 50.12 154 GLY A C 1
ATOM 1136 O O . GLY A 1 154 ? -11.106 7.497 -0.656 1.00 50.12 154 GLY A O 1
ATOM 1137 N N . ALA A 1 155 ? -11.416 5.712 0.699 1.00 41.22 155 ALA A N 1
ATOM 1138 C CA . ALA A 1 155 ? -12.159 4.843 -0.209 1.00 41.22 155 ALA A CA 1
ATOM 1139 C C . ALA A 1 155 ? -13.064 5.571 -1.232 1.00 41.22 155 ALA A C 1
ATOM 1141 O O . ALA A 1 155 ? -13.842 6.448 -0.872 1.00 41.22 155 ALA A O 1
ATOM 1142 N N . SER A 1 156 ? -12.934 5.124 -2.487 1.00 40.31 156 SER A N 1
ATOM 1143 C CA . SER A 1 156 ? -13.930 5.077 -3.576 1.00 40.31 156 SER A CA 1
ATOM 1144 C C . SER A 1 156 ? -14.269 6.257 -4.506 1.00 40.31 156 SER A C 1
ATOM 1146 O O . SER A 1 156 ? -14.845 5.953 -5.547 1.00 40.31 156 SER A O 1
ATOM 1148 N N . ASP A 1 157 ? -13.891 7.525 -4.297 1.00 36.75 157 ASP A N 1
ATOM 1149 C CA . ASP A 1 157 ? -14.618 8.605 -5.023 1.00 36.75 157 ASP A CA 1
ATOM 1150 C C . ASP A 1 157 ? -13.855 9.441 -6.086 1.00 36.75 157 ASP A C 1
ATOM 1152 O O . ASP A 1 157 ? -14.425 10.405 -6.598 1.00 36.75 157 ASP A O 1
ATOM 1156 N N . ASP A 1 158 ? -12.617 9.113 -6.494 1.00 41.00 158 ASP A N 1
ATOM 1157 C CA . ASP A 1 158 ? -11.899 9.921 -7.513 1.00 41.00 158 ASP A CA 1
ATOM 1158 C C . ASP A 1 158 ? -11.819 9.265 -8.920 1.00 41.00 158 ASP A C 1
ATOM 1160 O O . ASP A 1 158 ? -10.910 8.469 -9.192 1.00 41.00 158 ASP A O 1
ATOM 1164 N N . PRO A 1 159 ? -12.693 9.648 -9.880 1.00 41.88 159 PRO A N 1
ATOM 1165 C CA . PRO A 1 159 ? -12.669 9.155 -11.264 1.00 41.88 159 PRO A CA 1
ATOM 1166 C C . PRO A 1 159 ? -11.454 9.633 -12.086 1.00 41.88 159 PRO A C 1
ATOM 1168 O O . PRO A 1 159 ? -11.290 9.250 -13.250 1.00 41.88 159 PRO A O 1
ATOM 1171 N N . THR A 1 160 ? -10.581 10.483 -11.534 1.00 50.12 160 THR A N 1
ATOM 1172 C CA . THR A 1 160 ? -9.325 10.880 -12.189 1.00 50.12 160 THR A CA 1
ATOM 1173 C C . THR A 1 160 ? -8.192 9.874 -11.982 1.00 50.12 160 THR A C 1
ATOM 1175 O O . THR A 1 160 ? -7.210 9.909 -12.733 1.00 50.12 160 THR A O 1
ATOM 1178 N N . ARG A 1 161 ? -8.342 8.948 -11.028 1.00 54.94 161 ARG A N 1
ATOM 1179 C CA . ARG A 1 161 ? -7.344 7.932 -10.675 1.00 54.94 161 ARG A CA 1
ATOM 1180 C C . ARG A 1 161 ? -7.203 6.856 -11.752 1.00 54.94 161 ARG A C 1
ATOM 1182 O O . ARG A 1 161 ? -6.102 6.596 -12.240 1.00 54.94 161 ARG A O 1
ATOM 1189 N N . GLU A 1 162 ? -8.330 6.330 -12.226 1.00 48.84 162 GLU A N 1
ATOM 1190 C CA . GLU A 1 162 ? -8.387 5.312 -13.283 1.00 48.84 162 GLU A CA 1
ATOM 1191 C C . GLU A 1 162 ? -7.838 5.852 -14.618 1.00 48.84 162 GLU A C 1
ATOM 1193 O O . GLU A 1 162 ? -7.035 5.207 -15.292 1.00 48.84 162 GLU A O 1
ATOM 1198 N N . LYS A 1 163 ? -8.158 7.110 -14.953 1.00 52.28 163 LYS A N 1
ATOM 1199 C CA . LYS A 1 163 ? -7.645 7.789 -16.158 1.00 52.28 163 LYS A CA 1
ATOM 1200 C C . LYS A 1 163 ? -6.134 8.039 -16.119 1.00 52.28 163 LYS A C 1
ATOM 1202 O O . LYS A 1 163 ? -5.502 8.085 -17.176 1.00 52.28 163 LYS A O 1
ATOM 1207 N N . ARG A 1 164 ? -5.542 8.226 -14.934 1.00 60.38 164 ARG A N 1
ATOM 1208 C CA . ARG A 1 164 ? -4.089 8.412 -14.772 1.00 60.38 164 ARG A CA 1
ATOM 1209 C C . ARG A 1 164 ? -3.336 7.088 -14.820 1.00 60.38 164 ARG A C 1
ATOM 1211 O O . ARG A 1 164 ? -2.353 7.007 -15.554 1.00 60.38 164 ARG A O 1
ATOM 1218 N N . ALA A 1 165 ? -3.836 6.049 -14.152 1.00 56.94 165 ALA A N 1
ATOM 1219 C CA . ALA A 1 165 ? -3.287 4.698 -14.270 1.00 56.94 165 ALA A CA 1
ATOM 1220 C C . ALA A 1 165 ? -3.318 4.202 -15.730 1.00 56.94 165 ALA A C 1
ATOM 1222 O O . ALA A 1 165 ? -2.298 3.763 -16.258 1.00 56.94 165 ALA A O 1
ATOM 1223 N N . GLN A 1 166 ? -4.434 4.413 -16.440 1.00 55.69 166 GLN A N 1
ATOM 1224 C CA . GLN A 1 166 ? -4.556 4.092 -17.870 1.00 55.69 166 GLN A CA 1
ATOM 1225 C C . GLN A 1 166 ? -3.635 4.921 -18.783 1.00 55.69 166 GLN A C 1
ATOM 1227 O O . GLN A 1 166 ? -3.322 4.503 -19.896 1.00 55.69 166 GLN A O 1
ATOM 1232 N N . ARG A 1 167 ? -3.214 6.122 -18.364 1.00 59.31 167 ARG A N 1
ATOM 1233 C CA . ARG A 1 167 ? -2.242 6.929 -19.124 1.00 59.31 167 ARG A CA 1
ATOM 1234 C C . ARG A 1 167 ? -0.822 6.396 -18.987 1.00 59.31 167 ARG A C 1
ATOM 1236 O O . ARG A 1 167 ? -0.066 6.485 -19.950 1.00 59.31 167 ARG A O 1
ATOM 1243 N N . LEU A 1 168 ? -0.477 5.858 -17.821 1.00 54.47 168 LEU A N 1
ATOM 1244 C CA . LEU A 1 168 ? 0.813 5.212 -17.584 1.00 54.47 168 LEU A CA 1
ATOM 1245 C C . LEU A 1 168 ? 0.878 3.826 -18.235 1.00 54.47 168 LEU A C 1
ATOM 1247 O O . LEU A 1 168 ? 1.943 3.426 -18.670 1.00 54.47 168 LEU A O 1
ATOM 1251 N N . SER A 1 169 ? -0.254 3.134 -18.396 1.00 47.41 169 SER A N 1
ATOM 1252 C CA . SER A 1 169 ? -0.322 1.841 -19.093 1.00 47.41 169 SER A CA 1
ATOM 1253 C C . SER A 1 169 ? -0.272 1.926 -20.630 1.00 47.41 169 SER A C 1
ATOM 1255 O O . SER A 1 169 ? -0.406 0.901 -21.293 1.00 47.41 169 SER A O 1
ATOM 1257 N N . ARG A 1 170 ? -0.201 3.132 -21.212 1.00 51.84 170 ARG A N 1
ATOM 1258 C CA . ARG A 1 170 ? -0.218 3.382 -22.671 1.00 51.84 170 ARG A CA 1
ATOM 1259 C C . ARG A 1 170 ? 1.106 3.926 -23.220 1.00 51.84 170 ARG A C 1
ATOM 1261 O O . ARG A 1 170 ? 1.167 4.238 -24.409 1.00 51.84 170 ARG A O 1
ATOM 1268 N N . ARG A 1 171 ? 2.104 4.120 -22.362 1.00 46.00 171 ARG A N 1
ATOM 1269 C CA . ARG A 1 171 ? 3.471 4.487 -22.743 1.00 46.00 171 ARG A CA 1
ATOM 1270 C C . ARG A 1 171 ? 4.348 3.254 -22.655 1.00 46.00 171 ARG A C 1
ATOM 1272 O O . ARG A 1 171 ? 5.279 3.199 -23.480 1.00 46.00 171 ARG A O 1
#